Protein AF-A0A6P2SN73-F1 (afdb_monomer_lite)

Foldseek 3Di:
DALVVLLVVLLVQLLVDDLLNVQSLLLLCCLLVPPPRDGDCVSLVVDDPVSNVSSVVSNCNVVHPPRDNVSSVVSNVSSCVSVVPDD

Structure (mmCIF, N/CA/C/O backbone):
data_AF-A0A6P2SN73-F1
#
_entry.id   AF-A0A6P2SN73-F1
#
loop_
_atom_site.group_PDB
_atom_site.id
_atom_site.type_symbol
_atom_site.label_atom_id
_atom_site.label_alt_id
_atom_site.label_comp_id
_atom_site.label_asym_id
_atom_site.label_entity_id
_atom_site.label_seq_id
_atom_site.pdbx_PDB_ins_code
_atom_site.Cartn_x
_atom_site.Cartn_y
_atom_site.Cartn_z
_atom_site.occupancy
_atom_site.B_iso_or_equiv
_atom_site.auth_seq_id
_atom_site.auth_comp_id
_atom_site.auth_asym_id
_atom_site.auth_atom_id
_atom_site.pdbx_PDB_model_num
ATOM 1 N N . MET A 1 1 ? 7.332 4.365 12.806 1.00 74.44 1 MET A N 1
ATOM 2 C CA . ME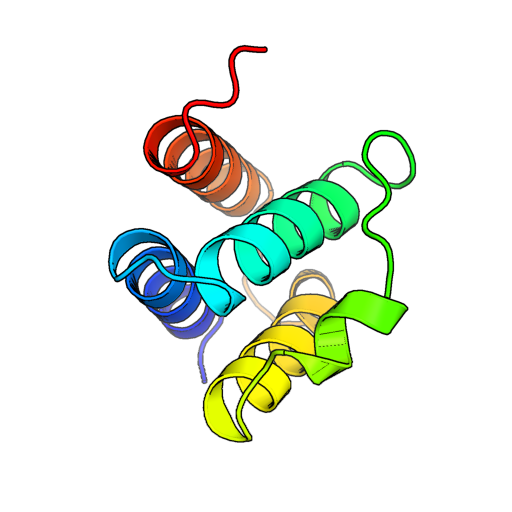T A 1 1 ? 6.735 5.157 11.719 1.00 74.44 1 MET A CA 1
ATOM 3 C C . MET A 1 1 ? 5.313 5.536 12.100 1.00 74.44 1 MET A C 1
ATOM 5 O O . MET A 1 1 ? 4.576 4.671 12.575 1.00 74.44 1 MET A O 1
ATOM 9 N N . GLN A 1 2 ? 4.945 6.808 11.966 1.00 89.00 2 GLN A N 1
ATOM 10 C CA . GLN A 1 2 ? 3.560 7.263 12.139 1.00 89.00 2 GLN A CA 1
ATOM 11 C C . GLN A 1 2 ? 2.665 6.705 11.019 1.00 89.00 2 GLN A C 1
ATOM 13 O O . GLN A 1 2 ? 3.159 6.247 9.991 1.00 89.00 2 GLN A O 1
ATOM 18 N N . THR A 1 3 ? 1.342 6.702 11.212 1.00 91.75 3 THR A N 1
ATOM 19 C CA . THR A 1 3 ? 0.393 6.182 10.204 1.00 91.75 3 THR A CA 1
ATOM 20 C C . THR A 1 3 ? 0.510 6.929 8.874 1.00 91.75 3 THR A C 1
ATOM 22 O O . THR A 1 3 ? 0.603 6.295 7.830 1.00 91.75 3 THR A O 1
ATOM 25 N N . THR A 1 4 ? 0.578 8.257 8.917 1.00 92.44 4 THR A N 1
ATOM 26 C CA . THR A 1 4 ? 0.705 9.124 7.736 1.00 92.44 4 THR A CA 1
ATOM 27 C C . THR A 1 4 ? 2.022 8.902 6.991 1.00 92.44 4 THR A C 1
ATOM 29 O O . THR A 1 4 ? 2.026 8.790 5.771 1.00 92.44 4 THR A O 1
ATOM 32 N N . GLU A 1 5 ? 3.135 8.774 7.722 1.00 94.19 5 GLU A N 1
ATOM 33 C CA . GLU A 1 5 ? 4.456 8.465 7.153 1.00 94.19 5 GLU A CA 1
ATOM 34 C C . GLU A 1 5 ? 4.443 7.122 6.414 1.00 94.19 5 GLU A C 1
ATOM 36 O O . GLU A 1 5 ? 4.899 7.042 5.282 1.00 94.19 5 GLU A O 1
ATOM 41 N N . LEU A 1 6 ? 3.845 6.087 7.015 1.00 95.50 6 LEU A N 1
ATOM 42 C CA . LEU A 1 6 ? 3.720 4.760 6.403 1.00 95.50 6 LEU A CA 1
ATOM 43 C C . LEU A 1 6 ? 2.918 4.801 5.099 1.00 95.50 6 LEU A C 1
ATOM 45 O O . LEU A 1 6 ? 3.285 4.150 4.123 1.00 95.50 6 LEU A O 1
ATOM 49 N N . LEU A 1 7 ? 1.814 5.547 5.086 1.00 96.56 7 LEU A N 1
ATOM 50 C CA . LEU A 1 7 ? 0.984 5.690 3.893 1.00 96.56 7 LEU A CA 1
ATOM 51 C C . LEU A 1 7 ? 1.706 6.469 2.792 1.00 96.56 7 LEU A C 1
ATOM 53 O O . LEU A 1 7 ? 1.595 6.092 1.628 1.00 96.56 7 LEU A O 1
ATOM 57 N N . GLN A 1 8 ? 2.477 7.497 3.151 1.00 97.06 8 GLN A N 1
ATOM 58 C CA . GLN A 1 8 ? 3.290 8.233 2.188 1.00 97.06 8 GLN A CA 1
ATOM 59 C C . GLN A 1 8 ? 4.410 7.359 1.613 1.00 97.06 8 GLN A C 1
ATOM 61 O O . GLN A 1 8 ? 4.531 7.276 0.397 1.00 97.06 8 GLN A O 1
ATOM 66 N N . GLU A 1 9 ? 5.157 6.629 2.450 1.00 97.12 9 GLU A N 1
ATOM 67 C CA . GLU A 1 9 ? 6.202 5.714 1.969 1.00 97.12 9 GLU A CA 1
ATOM 68 C C . GLU A 1 9 ? 5.640 4.634 1.033 1.00 97.12 9 GLU A C 1
ATOM 70 O O . GLU A 1 9 ? 6.294 4.239 0.069 1.00 97.12 9 GLU A O 1
ATOM 75 N N . LEU A 1 10 ? 4.413 4.168 1.285 1.00 97.44 10 LEU A N 1
ATOM 76 C CA . LEU A 1 10 ? 3.724 3.234 0.400 1.00 97.44 10 LEU A CA 1
ATOM 77 C C . LEU A 1 10 ? 3.397 3.857 -0.961 1.00 97.44 10 LEU A C 1
ATOM 79 O O . LEU A 1 10 ? 3.604 3.204 -1.982 1.00 97.44 10 LEU A O 1
ATOM 83 N N . ILE A 1 11 ? 2.896 5.094 -0.989 1.00 97.94 11 ILE A N 1
ATOM 84 C CA . ILE A 1 11 ? 2.630 5.811 -2.242 1.00 97.94 11 ILE A CA 1
ATOM 85 C C . ILE A 1 11 ? 3.930 5.994 -3.022 1.00 97.94 11 ILE A C 1
ATOM 87 O O . ILE A 1 11 ? 3.966 5.649 -4.200 1.00 97.94 11 ILE A O 1
ATOM 91 N N . ASP A 1 12 ? 4.990 6.455 -2.360 1.00 97.56 12 ASP A N 1
ATOM 92 C CA . ASP A 1 12 ? 6.292 6.697 -2.984 1.00 97.56 12 ASP A CA 1
ATOM 93 C C . ASP A 1 12 ? 6.873 5.399 -3.574 1.00 97.56 12 ASP A C 1
ATOM 95 O O . ASP A 1 12 ? 7.393 5.391 -4.690 1.00 97.56 12 ASP A O 1
ATOM 99 N N . ALA A 1 13 ? 6.735 4.272 -2.863 1.00 96.81 13 ALA A N 1
ATOM 100 C CA . ALA A 1 13 ? 7.166 2.961 -3.351 1.00 96.81 13 ALA A CA 1
ATOM 101 C C . ALA A 1 13 ? 6.368 2.495 -4.581 1.00 96.81 13 ALA A C 1
ATOM 103 O O . ALA A 1 13 ? 6.931 1.884 -5.488 1.00 96.81 13 ALA A O 1
ATOM 104 N N . VAL A 1 14 ? 5.064 2.787 -4.634 1.00 97.19 14 VAL A N 1
ATOM 105 C CA . VAL A 1 14 ? 4.223 2.479 -5.801 1.00 97.19 14 VAL A CA 1
ATOM 106 C C . VAL A 1 14 ? 4.548 3.410 -6.975 1.00 97.19 14 VAL A C 1
ATOM 108 O O . VAL A 1 14 ? 4.600 2.961 -8.118 1.00 97.19 14 VAL A O 1
ATOM 111 N N . GLU A 1 15 ? 4.798 4.692 -6.712 1.00 96.81 15 GLU A N 1
ATOM 112 C CA . GLU A 1 15 ? 5.156 5.689 -7.726 1.00 96.81 15 GLU A CA 1
ATOM 113 C C . GLU A 1 15 ? 6.531 5.419 -8.351 1.00 96.81 15 GLU A C 1
ATOM 115 O O . GLU A 1 15 ? 6.701 5.597 -9.558 1.00 96.81 15 GLU A O 1
ATOM 120 N N . ALA A 1 16 ? 7.491 4.917 -7.567 1.00 94.81 16 ALA A N 1
ATOM 121 C CA . ALA A 1 16 ? 8.810 4.515 -8.058 1.00 94.81 16 ALA A CA 1
ATOM 122 C C . ALA A 1 16 ? 8.753 3.388 -9.111 1.00 94.81 16 ALA A C 1
ATOM 124 O O . ALA A 1 16 ? 9.682 3.242 -9.910 1.00 94.81 16 ALA A O 1
ATOM 125 N N . GLY A 1 17 ? 7.662 2.616 -9.145 1.00 90.88 17 GLY A N 1
ATOM 126 C CA . GLY A 1 17 ? 7.432 1.562 -10.127 1.00 90.88 17 GLY A CA 1
ATOM 127 C C . GLY A 1 17 ? 8.245 0.282 -9.886 1.00 90.88 17 GLY A C 1
ATOM 128 O O . GLY A 1 17 ? 8.806 0.046 -8.817 1.00 90.88 17 GLY A O 1
ATOM 129 N N . GLY A 1 18 ? 8.280 -0.582 -10.903 1.00 89.19 18 GLY A N 1
ATOM 130 C CA . GLY A 1 18 ? 8.927 -1.898 -10.837 1.00 89.19 18 GLY A CA 1
ATOM 131 C C . GLY A 1 18 ? 8.076 -2.979 -10.160 1.00 89.19 18 GLY A C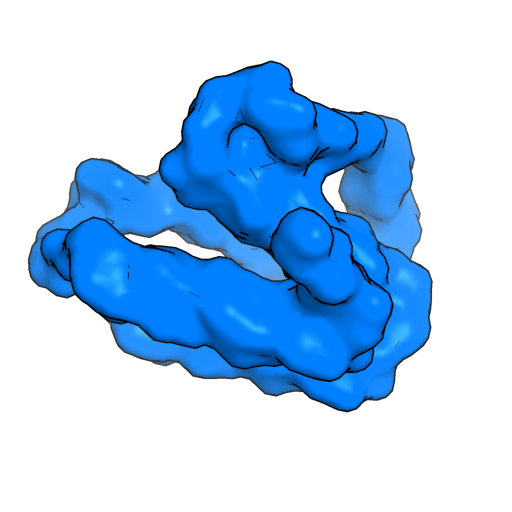 1
ATOM 13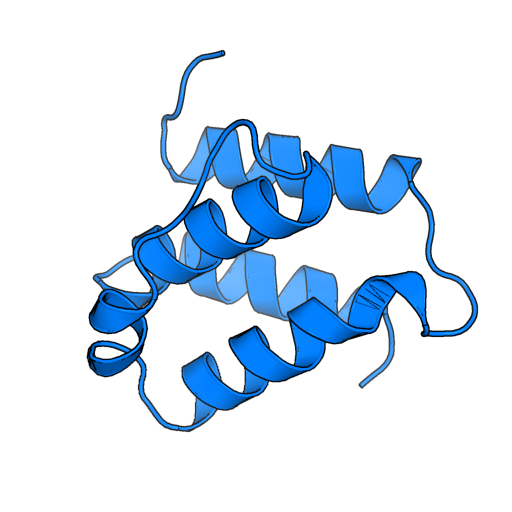2 O O . GLY A 1 18 ? 6.917 -2.761 -9.811 1.00 89.19 18 GLY A O 1
ATOM 133 N N . ASP A 1 19 ? 8.661 -4.164 -9.975 1.00 86.19 19 ASP A N 1
ATOM 134 C CA . ASP A 1 19 ? 7.930 -5.353 -9.508 1.00 86.19 19 ASP A CA 1
ATOM 135 C C . ASP A 1 19 ? 7.340 -5.186 -8.098 1.00 86.19 19 ASP A C 1
ATOM 137 O O . ASP A 1 19 ? 6.249 -5.685 -7.805 1.00 86.19 19 ASP A O 1
ATOM 141 N N . ALA A 1 20 ? 8.035 -4.452 -7.223 1.00 92.25 20 ALA A N 1
ATOM 142 C CA . ALA A 1 20 ? 7.568 -4.174 -5.868 1.00 92.25 20 ALA A CA 1
ATOM 143 C C . ALA A 1 20 ? 6.339 -3.250 -5.851 1.00 92.25 20 ALA A C 1
ATOM 145 O O . ALA A 1 20 ? 5.447 -3.448 -5.025 1.00 92.25 20 ALA A O 1
ATOM 146 N N . ALA A 1 21 ? 6.258 -2.282 -6.772 1.00 94.75 21 ALA A N 1
ATOM 147 C CA . ALA A 1 21 ? 5.162 -1.316 -6.835 1.00 94.75 21 ALA A CA 1
ATOM 148 C C . ALA A 1 21 ? 3.812 -1.996 -7.084 1.00 94.75 21 ALA A C 1
ATOM 150 O O . ALA A 1 21 ? 2.841 -1.732 -6.370 1.00 94.75 21 ALA A O 1
ATOM 151 N N . THR A 1 22 ? 3.759 -2.913 -8.055 1.00 93.88 22 THR A N 1
ATOM 152 C CA . THR A 1 22 ? 2.540 -3.671 -8.358 1.00 93.88 22 THR A CA 1
ATOM 153 C C . THR A 1 22 ? 2.091 -4.478 -7.145 1.00 93.88 22 THR A C 1
ATOM 155 O O . THR A 1 22 ? 0.946 -4.339 -6.713 1.00 93.88 22 THR A O 1
ATOM 158 N N . PHE A 1 23 ? 2.999 -5.247 -6.530 1.00 95.50 23 PHE A N 1
ATOM 159 C CA . PHE A 1 23 ? 2.655 -6.057 -5.361 1.00 95.50 23 PHE A CA 1
ATOM 160 C C . PHE A 1 23 ? 2.168 -5.203 -4.185 1.00 95.50 23 PHE A C 1
ATOM 162 O O . PHE A 1 23 ? 1.134 -5.506 -3.595 1.00 95.50 23 PHE A O 1
ATOM 169 N N . LEU A 1 24 ? 2.891 -4.136 -3.829 1.00 97.06 24 LEU A N 1
ATOM 170 C CA . LEU A 1 24 ? 2.545 -3.286 -2.687 1.00 97.06 24 LEU A CA 1
ATOM 171 C C . LEU A 1 24 ? 1.195 -2.591 -2.880 1.00 97.06 24 LEU A C 1
ATOM 173 O O . LEU A 1 24 ? 0.391 -2.544 -1.944 1.00 97.06 24 LEU A O 1
ATOM 177 N N . GLY A 1 25 ? 0.921 -2.100 -4.090 1.00 95.94 25 GLY A N 1
ATOM 178 C CA . GLY A 1 25 ? -0.350 -1.461 -4.398 1.00 95.94 25 GLY A CA 1
ATOM 179 C C . GLY A 1 25 ? -1.528 -2.438 -4.363 1.00 95.94 25 GLY A C 1
ATOM 180 O O . GLY A 1 25 ? -2.545 -2.162 -3.722 1.00 95.94 25 GLY A O 1
ATOM 181 N N . GLU A 1 26 ? -1.385 -3.618 -4.968 1.00 94.25 26 GLU A N 1
ATOM 182 C CA . GLU A 1 26 ? -2.405 -4.672 -4.908 1.00 94.25 26 GLU A CA 1
ATOM 183 C C . GLU A 1 26 ? -2.620 -5.184 -3.479 1.00 94.25 26 GLU A C 1
ATOM 185 O O . GLU A 1 26 ? -3.760 -5.357 -3.038 1.00 94.25 26 GLU A O 1
ATOM 190 N N . ALA A 1 27 ? -1.539 -5.368 -2.719 1.00 95.75 27 ALA A N 1
ATOM 191 C CA . ALA A 1 27 ? -1.592 -5.778 -1.324 1.00 95.75 27 ALA A CA 1
ATOM 192 C C . ALA A 1 27 ? -2.330 -4.753 -0.456 1.00 95.75 27 ALA A C 1
ATOM 194 O O . ALA A 1 27 ? -3.157 -5.145 0.372 1.00 95.75 27 ALA A O 1
ATOM 195 N N . PHE A 1 28 ? -2.101 -3.455 -0.671 1.00 96.81 28 PHE A N 1
ATOM 196 C CA . PHE A 1 28 ? -2.834 -2.406 0.032 1.00 96.81 28 PHE A CA 1
ATOM 197 C C . PHE A 1 28 ? -4.328 -2.432 -0.289 1.00 96.81 28 PHE A C 1
ATOM 199 O O . PHE A 1 28 ? -5.158 -2.402 0.622 1.00 96.81 28 PHE A O 1
ATOM 206 N N . ILE A 1 29 ? -4.691 -2.540 -1.570 1.00 95.12 29 ILE A N 1
ATOM 207 C CA . ILE A 1 29 ? -6.096 -2.616 -1.994 1.00 95.12 29 ILE A CA 1
ATOM 208 C C . ILE A 1 29 ? -6.766 -3.866 -1.396 1.00 95.12 29 ILE A C 1
ATOM 210 O O . ILE A 1 29 ? -7.889 -3.777 -0.887 1.00 95.12 29 ILE A O 1
ATOM 214 N N . SER A 1 30 ? -6.075 -5.011 -1.412 1.00 94.69 30 SER A N 1
ATOM 215 C CA . SER A 1 30 ? -6.504 -6.269 -0.785 1.00 94.69 30 SER A CA 1
ATOM 216 C C . SER A 1 30 ? -6.794 -6.091 0.704 1.00 94.69 30 SER A C 1
ATOM 218 O O . SER A 1 30 ? -7.881 -6.439 1.182 1.00 94.69 30 SER A O 1
ATOM 220 N N . PHE A 1 31 ? -5.833 -5.507 1.425 1.00 95.38 31 PHE A N 1
ATOM 221 C CA . PHE A 1 31 ? -5.926 -5.207 2.848 1.00 95.38 31 PHE A CA 1
ATOM 222 C C . PHE A 1 31 ? -7.111 -4.282 3.151 1.00 95.38 31 PHE A C 1
ATOM 224 O O . PHE A 1 31 ? -7.919 -4.585 4.029 1.00 95.38 31 PHE A O 1
ATOM 231 N N . TYR A 1 32 ? -7.248 -3.182 2.407 1.00 94.88 32 TYR A N 1
ATOM 232 C CA . TYR A 1 32 ? -8.263 -2.167 2.672 1.00 94.88 32 TYR A CA 1
ATOM 233 C C . TYR A 1 32 ? -9.685 -2.659 2.372 1.00 94.88 32 TYR A C 1
ATOM 235 O O . TYR A 1 32 ? -10.592 -2.471 3.188 1.00 94.88 32 TYR A O 1
ATOM 243 N N . ARG A 1 33 ? -9.900 -3.304 1.216 1.00 91.69 33 ARG A N 1
ATOM 244 C CA . ARG A 1 33 ? -11.242 -3.705 0.756 1.00 91.69 33 ARG A CA 1
ATOM 245 C C . ARG A 1 33 ? -11.724 -5.041 1.306 1.00 91.69 33 ARG A C 1
ATOM 247 O O . ARG A 1 33 ? -12.914 -5.321 1.188 1.00 91.69 33 ARG A O 1
ATOM 254 N N . GLY A 1 34 ? -10.837 -5.841 1.896 1.00 80.06 34 GLY A N 1
ATOM 255 C CA . GLY A 1 34 ? -11.189 -7.085 2.574 1.00 80.06 34 GLY A CA 1
ATOM 256 C C . GLY A 1 34 ? -11.744 -8.153 1.628 1.00 80.06 34 GLY A C 1
ATOM 257 O O . GLY A 1 34 ? -12.946 -8.257 1.404 1.00 80.06 34 GLY A O 1
ATOM 258 N N . GLY A 1 35 ? -10.864 -8.995 1.084 1.00 70.50 35 GLY A N 1
ATOM 259 C CA . GLY A 1 35 ? -11.240 -10.251 0.421 1.00 70.50 35 GLY A CA 1
ATOM 260 C C . GLY A 1 35 ? -11.813 -10.146 -0.998 1.00 70.50 35 GLY A C 1
ATOM 261 O O . GLY A 1 35 ? -11.892 -11.179 -1.661 1.00 70.50 35 GLY A O 1
ATOM 262 N N . LYS A 1 36 ? -12.159 -8.944 -1.483 1.00 76.56 36 LYS A N 1
ATOM 263 C CA . LYS A 1 36 ? -12.601 -8.715 -2.875 1.00 76.56 36 LYS A CA 1
ATOM 264 C C . LYS A 1 36 ? -11.451 -8.730 -3.886 1.00 76.56 36 LYS A C 1
ATOM 266 O O . LYS A 1 36 ? -11.615 -9.266 -4.971 1.00 76.56 36 LYS A O 1
ATOM 271 N N . ASN A 1 37 ? -10.292 -8.199 -3.500 1.00 79.19 37 ASN A N 1
ATOM 272 C CA . ASN A 1 37 ? -9.136 -8.012 -4.380 1.00 79.19 37 ASN A CA 1
ATOM 273 C C . ASN A 1 37 ? -7.918 -8.704 -3.770 1.00 79.19 37 ASN A C 1
ATOM 275 O O . ASN A 1 37 ? -7.036 -8.036 -3.254 1.00 79.19 37 ASN A O 1
ATOM 279 N N . LYS A 1 38 ? -7.918 -10.038 -3.710 1.00 87.94 38 LYS A N 1
ATOM 280 C CA . LYS A 1 38 ? -6.845 -10.781 -3.034 1.00 87.94 38 LYS A CA 1
ATOM 281 C C . LYS A 1 38 ? -5.552 -10.713 -3.846 1.00 87.94 38 LYS A C 1
ATOM 283 O O . LYS A 1 38 ? -5.559 -11.067 -5.018 1.00 87.94 38 LYS A O 1
ATOM 288 N N . VAL A 1 39 ? -4.460 -10.337 -3.188 1.00 91.31 39 VAL A N 1
ATOM 289 C CA . VAL A 1 39 ? -3.099 -10.438 -3.734 1.00 91.31 39 VAL A CA 1
ATOM 290 C C . VAL A 1 39 ? -2.538 -11.849 -3.514 1.00 91.31 39 VAL A C 1
ATOM 292 O O . VAL A 1 39 ? -2.834 -12.486 -2.496 1.00 91.31 39 VAL A O 1
ATOM 295 N N . ASP A 1 40 ? -1.720 -12.346 -4.442 1.00 92.12 40 ASP A N 1
ATOM 296 C CA . ASP A 1 40 ? -0.959 -13.582 -4.241 1.00 92.12 40 ASP A CA 1
ATOM 297 C C . ASP A 1 40 ? 0.260 -13.311 -3.351 1.00 92.12 40 ASP A C 1
ATOM 299 O O . ASP A 1 40 ? 1.220 -12.669 -3.763 1.00 92.12 40 ASP A O 1
ATOM 303 N N . LEU A 1 41 ? 0.254 -13.830 -2.121 1.00 93.38 41 LEU A N 1
ATOM 304 C CA . LEU A 1 41 ? 1.352 -13.614 -1.176 1.00 93.38 41 LEU A CA 1
ATOM 305 C C . LEU A 1 41 ? 2.686 -14.224 -1.625 1.00 93.38 41 LEU A C 1
ATOM 307 O O . LEU A 1 41 ? 3.722 -13.824 -1.095 1.00 93.38 41 LEU A O 1
ATOM 311 N N . ARG A 1 42 ? 2.708 -15.156 -2.588 1.00 93.94 42 ARG A N 1
ATOM 312 C CA . ARG A 1 42 ? 3.970 -15.680 -3.141 1.00 93.94 42 ARG A CA 1
ATOM 313 C C . ARG A 1 42 ? 4.791 -14.584 -3.810 1.00 93.94 42 ARG A C 1
ATOM 315 O O . ARG A 1 42 ? 6.012 -14.633 -3.729 1.00 93.94 42 ARG A O 1
ATOM 322 N N . ASP A 1 43 ? 4.133 -13.572 -4.370 1.00 93.19 43 ASP A N 1
ATOM 323 C CA . ASP A 1 43 ? 4.795 -12.435 -5.009 1.00 93.19 43 ASP 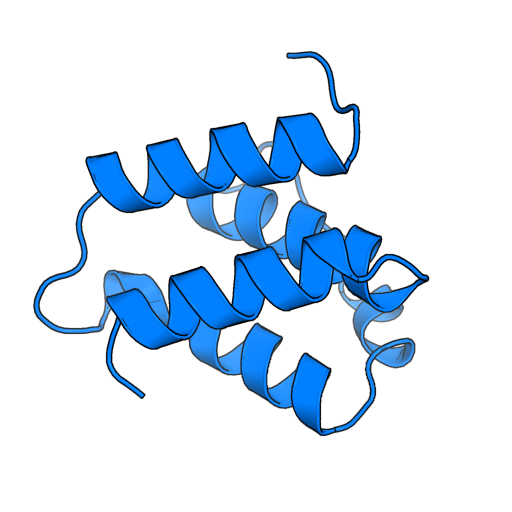A CA 1
ATOM 324 C C . ASP A 1 43 ? 5.528 -11.523 -4.019 1.00 93.19 43 ASP A C 1
ATOM 326 O O . ASP A 1 43 ? 6.368 -10.727 -4.434 1.00 93.19 43 ASP A O 1
ATOM 330 N N . SER A 1 44 ? 5.325 -11.702 -2.707 1.00 94.56 44 SER A N 1
ATOM 331 C CA . SER A 1 44 ? 6.149 -11.036 -1.690 1.00 94.56 44 SER A CA 1
ATOM 332 C C . SER A 1 44 ? 7.636 -11.404 -1.785 1.00 94.56 44 SER A C 1
ATOM 334 O O . SER A 1 44 ? 8.474 -10.656 -1.288 1.00 94.56 44 SER A O 1
ATOM 336 N N . CYS A 1 45 ? 7.992 -12.503 -2.467 1.00 92.62 45 CYS A N 1
ATOM 337 C CA . CYS A 1 45 ? 9.385 -12.862 -2.743 1.00 92.62 45 CYS A CA 1
ATOM 338 C C . CYS A 1 45 ? 10.110 -11.857 -3.655 1.00 92.62 45 CYS A C 1
ATOM 340 O O . CYS A 1 45 ? 11.338 -11.856 -3.693 1.00 92.62 45 CYS A O 1
ATOM 342 N N . LYS A 1 46 ? 9.362 -11.008 -4.376 1.00 88.25 46 LYS A N 1
ATOM 343 C CA . LYS A 1 46 ? 9.893 -9.949 -5.247 1.00 88.25 46 LYS A CA 1
ATOM 344 C C . LYS A 1 46 ? 10.309 -8.700 -4.463 1.00 88.25 46 LYS A C 1
ATOM 346 O O . LYS A 1 46 ? 10.894 -7.788 -5.038 1.00 88.25 46 LYS A O 1
ATOM 351 N N . LEU A 1 47 ? 9.988 -8.632 -3.169 1.00 95.38 47 LEU A N 1
ATOM 352 C CA . LEU A 1 47 ? 10.307 -7.484 -2.330 1.00 95.38 47 LEU A CA 1
ATOM 353 C C . LEU A 1 47 ? 11.731 -7.589 -1.785 1.00 95.38 47 LEU A C 1
ATOM 355 O O . LEU A 1 47 ? 12.132 -8.617 -1.240 1.00 95.38 47 LEU A O 1
ATOM 359 N N . ASP A 1 48 ? 12.470 -6.485 -1.859 1.00 95.31 48 ASP A N 1
ATOM 360 C CA . ASP A 1 48 ? 13.660 -6.313 -1.032 1.00 95.31 48 ASP A CA 1
ATOM 361 C C . ASP A 1 48 ? 13.286 -6.173 0.458 1.00 95.31 48 ASP A C 1
ATOM 363 O O . ASP A 1 48 ? 12.116 -6.088 0.843 1.00 95.31 48 ASP A O 1
ATOM 367 N N . GLN A 1 49 ? 14.302 -6.122 1.321 1.00 96.50 49 GLN A N 1
ATOM 368 C CA . GLN A 1 49 ? 14.108 -6.017 2.766 1.00 96.50 49 GLN A CA 1
ATOM 369 C C . GLN A 1 49 ? 13.285 -4.786 3.181 1.00 96.50 49 GLN A C 1
ATOM 371 O O . GLN A 1 49 ? 12.465 -4.886 4.097 1.00 96.50 49 GLN A O 1
ATOM 376 N N . ARG A 1 50 ? 13.482 -3.636 2.525 1.00 95.12 50 ARG A N 1
ATOM 377 C CA . ARG A 1 50 ? 12.774 -2.393 2.858 1.00 95.12 50 ARG A CA 1
ATOM 378 C C . ARG A 1 50 ? 11.301 -2.505 2.477 1.00 95.12 50 ARG A C 1
ATOM 380 O O . ARG A 1 50 ? 10.431 -2.228 3.299 1.00 95.12 50 ARG A O 1
ATOM 387 N N . ASN A 1 51 ? 11.022 -2.949 1.260 1.00 96.81 51 ASN A N 1
ATOM 388 C CA . ASN A 1 51 ? 9.668 -3.110 0.749 1.00 96.81 51 ASN A CA 1
ATOM 389 C C . ASN A 1 51 ? 8.905 -4.214 1.493 1.00 96.81 51 ASN A C 1
ATOM 391 O O . ASN A 1 51 ? 7.709 -4.076 1.752 1.00 96.81 51 ASN A O 1
ATOM 395 N N . PHE A 1 52 ? 9.590 -5.276 1.924 1.00 97.19 52 PHE A N 1
ATOM 396 C CA . PHE A 1 52 ? 8.994 -6.300 2.778 1.00 97.19 52 PHE A CA 1
ATOM 397 C C . PHE A 1 52 ? 8.618 -5.743 4.158 1.00 97.19 52 PHE A C 1
ATOM 399 O O . PHE A 1 52 ? 7.520 -6.006 4.656 1.00 97.19 52 PHE A O 1
ATOM 406 N N . GLN A 1 53 ? 9.482 -4.923 4.765 1.00 96.56 53 GLN A N 1
ATOM 407 C CA . GLN A 1 53 ? 9.149 -4.237 6.013 1.00 96.56 53 GLN A CA 1
ATOM 408 C C . GLN A 1 53 ? 7.919 -3.338 5.829 1.00 96.56 53 GLN A C 1
ATOM 410 O O . GLN A 1 53 ? 6.973 -3.440 6.610 1.00 96.56 53 GLN A O 1
ATOM 415 N N . LEU A 1 54 ? 7.882 -2.544 4.757 1.00 97.25 54 LEU A N 1
ATOM 416 C CA . LEU A 1 54 ? 6.757 -1.668 4.431 1.00 97.25 54 LEU A CA 1
ATOM 417 C C . LEU A 1 54 ? 5.439 -2.447 4.286 1.00 97.25 54 LEU A C 1
ATOM 419 O O . LEU A 1 54 ? 4.428 -2.080 4.890 1.00 97.25 54 LEU A O 1
ATOM 423 N N . PHE A 1 55 ? 5.468 -3.572 3.565 1.00 97.31 55 PHE A N 1
ATOM 424 C CA . PHE A 1 55 ? 4.336 -4.489 3.442 1.00 97.31 55 PHE A CA 1
ATOM 425 C C . PHE A 1 55 ? 3.844 -4.977 4.811 1.00 97.31 55 PHE A C 1
ATOM 427 O O . PHE A 1 55 ? 2.657 -4.870 5.119 1.00 97.31 55 PHE A O 1
ATOM 434 N N . THR A 1 56 ? 4.739 -5.480 5.664 1.00 96.25 56 THR A N 1
ATOM 435 C CA . THR A 1 56 ? 4.339 -6.010 6.980 1.00 96.25 56 THR A CA 1
ATOM 436 C C . THR A 1 56 ? 3.803 -4.929 7.920 1.00 96.25 56 THR A C 1
ATOM 438 O O . THR A 1 56 ? 2.835 -5.169 8.646 1.00 96.25 56 THR A O 1
ATOM 441 N N . GLU A 1 57 ? 4.367 -3.720 7.882 1.00 96.12 57 GLU A N 1
ATOM 442 C CA . GLU A 1 57 ? 3.884 -2.585 8.663 1.00 96.12 57 GLU A CA 1
ATOM 443 C C . GLU A 1 57 ? 2.483 -2.144 8.226 1.00 96.12 57 GLU A C 1
ATOM 445 O O . GLU A 1 57 ? 1.621 -1.908 9.082 1.00 96.12 57 GLU A O 1
ATOM 450 N N . MET A 1 58 ? 2.227 -2.109 6.917 1.00 95.88 58 MET A N 1
ATOM 451 C CA . MET A 1 58 ? 0.927 -1.781 6.326 1.00 95.88 58 MET A CA 1
ATOM 452 C C . MET A 1 58 ? -0.198 -2.702 6.828 1.00 95.88 58 MET A C 1
ATOM 454 O O . MET A 1 58 ? -1.274 -2.217 7.182 1.00 95.88 58 MET A O 1
ATOM 458 N N . LEU A 1 59 ? 0.064 -4.002 7.011 1.00 95.31 59 LEU A N 1
ATOM 459 C CA . LEU A 1 59 ? -0.925 -4.953 7.551 1.00 95.31 59 LEU A CA 1
ATOM 460 C C . LEU A 1 59 ? -1.410 -4.610 8.973 1.00 95.31 59 LEU A C 1
ATOM 462 O O . LEU A 1 59 ? -2.435 -5.125 9.429 1.00 95.31 59 LEU A O 1
ATOM 466 N N . THR A 1 60 ? -0.696 -3.739 9.692 1.00 94.31 60 THR A N 1
ATOM 467 C CA . THR A 1 60 ? -1.036 -3.323 11.061 1.00 94.31 60 THR A CA 1
ATOM 468 C C . THR A 1 60 ? -1.819 -2.012 11.138 1.00 94.31 60 THR A C 1
ATOM 470 O O . THR A 1 60 ? -2.226 -1.637 12.237 1.00 94.31 60 THR A O 1
ATOM 473 N N . LEU A 1 61 ? -2.073 -1.325 10.015 1.00 94.56 61 LEU A N 1
ATOM 474 C CA . LEU A 1 61 ? -2.614 0.046 9.978 1.00 94.56 61 LEU A CA 1
ATOM 475 C C . LEU A 1 61 ? -3.855 0.258 10.860 1.00 94.56 61 LEU A C 1
ATOM 477 O O . LEU A 1 61 ? -3.884 1.190 11.656 1.00 94.56 61 LEU A O 1
ATOM 481 N N . ARG A 1 62 ? -4.848 -0.640 10.809 1.00 93.88 62 ARG A N 1
ATOM 482 C CA . ARG A 1 62 ? -6.091 -0.521 11.608 1.00 93.88 62 ARG A CA 1
ATOM 483 C C . ARG A 1 62 ? -5.903 -0.721 13.118 1.00 93.88 62 ARG A C 1
ATOM 485 O O . ARG A 1 62 ? -6.835 -0.500 13.884 1.00 93.88 62 ARG A O 1
ATOM 492 N N . ARG A 1 63 ? -4.726 -1.175 13.556 1.00 93.31 63 ARG A N 1
ATOM 493 C CA . ARG A 1 63 ? -4.360 -1.286 14.978 1.00 93.31 63 ARG A CA 1
ATOM 494 C C . ARG A 1 63 ? -3.615 -0.050 15.481 1.00 93.31 63 ARG A C 1
ATOM 496 O O . ARG A 1 63 ? -3.416 0.074 16.686 1.00 93.31 63 ARG A O 1
ATOM 503 N N . ARG A 1 64 ? -3.167 0.837 14.585 1.00 92.56 64 ARG A N 1
ATOM 504 C CA . ARG A 1 64 ? -2.388 2.023 14.950 1.00 92.56 64 ARG A CA 1
ATOM 505 C C . ARG A 1 64 ? -3.312 3.146 15.432 1.00 92.56 64 ARG A C 1
ATOM 507 O O . ARG A 1 64 ? -4.387 3.324 14.865 1.00 92.56 64 ARG A O 1
ATOM 514 N N . PRO A 1 65 ? -2.921 3.930 16.448 1.00 90.44 65 PRO A N 1
ATOM 515 C CA . PRO A 1 65 ? -3.655 5.136 16.820 1.00 90.44 65 PRO A CA 1
ATOM 516 C C . PRO A 1 65 ? -3.769 6.115 15.642 1.00 90.44 65 PRO A C 1
ATOM 518 O O . PRO A 1 65 ? -2.824 6.273 14.870 1.00 90.44 65 PRO A O 1
ATOM 521 N N . GLY A 1 66 ? -4.920 6.779 15.516 1.00 87.38 66 GLY A N 1
ATOM 522 C CA . GLY A 1 66 ? -5.130 7.827 14.511 1.00 87.38 66 GLY A CA 1
ATOM 523 C C . GLY A 1 66 ? -5.344 7.337 13.076 1.00 87.38 66 GLY A C 1
ATOM 524 O O . GLY A 1 66 ? -5.269 8.148 12.162 1.00 87.38 66 GLY A O 1
ATOM 525 N N . TRP A 1 67 ? -5.607 6.043 12.856 1.00 93.75 67 TRP A N 1
ATOM 526 C CA . TRP A 1 67 ? -6.017 5.561 11.534 1.00 93.75 67 TRP A CA 1
ATOM 527 C C . TRP A 1 67 ? -7.357 6.185 11.104 1.00 93.75 67 TRP A C 1
ATOM 529 O O . TRP A 1 67 ? -8.232 6.433 11.934 1.00 93.75 67 TRP A O 1
ATOM 539 N N . SER A 1 68 ? -7.520 6.409 9.799 1.00 95.00 68 SER A N 1
ATOM 540 C CA . SER A 1 68 ? -8.706 7.036 9.207 1.00 95.00 68 SER A CA 1
ATOM 541 C C . SER A 1 68 ? -9.149 6.282 7.955 1.00 95.00 68 SER A C 1
ATOM 543 O O . SER A 1 68 ? -8.343 6.069 7.051 1.00 95.00 68 SER A O 1
ATOM 545 N N . ASP A 1 69 ? -10.423 5.880 7.878 1.00 95.94 69 ASP A N 1
ATOM 546 C CA . ASP A 1 69 ? -10.951 5.205 6.680 1.00 95.94 69 ASP A CA 1
ATOM 547 C C . ASP A 1 69 ? -10.900 6.116 5.447 1.00 95.94 69 ASP A C 1
ATOM 549 O O . ASP A 1 69 ? -10.508 5.664 4.374 1.00 95.94 69 ASP A O 1
ATOM 553 N N . ASP A 1 70 ? -11.185 7.411 5.621 1.00 96.75 70 ASP A N 1
ATOM 554 C CA . ASP A 1 70 ? -11.099 8.409 4.550 1.00 96.75 70 ASP A CA 1
ATOM 555 C C . ASP A 1 70 ? -9.677 8.518 3.993 1.00 96.75 70 ASP A C 1
ATOM 557 O O . ASP A 1 70 ? -9.479 8.674 2.787 1.00 96.75 70 ASP A O 1
ATOM 561 N N . GLU A 1 71 ? -8.670 8.431 4.863 1.00 95.88 71 GLU A N 1
ATOM 562 C CA . GLU A 1 71 ? -7.269 8.463 4.450 1.00 95.88 71 GLU A CA 1
ATOM 563 C C . GLU A 1 71 ? -6.890 7.185 3.697 1.00 95.88 71 GLU A C 1
ATOM 565 O O . GLU A 1 71 ? -6.339 7.263 2.600 1.00 95.88 71 GLU A O 1
ATOM 570 N N . LEU A 1 72 ? -7.273 6.013 4.215 1.00 96.50 72 LEU A N 1
ATOM 571 C CA . LEU A 1 72 ? -7.054 4.740 3.524 1.00 96.50 72 LEU A CA 1
ATOM 572 C C . LEU A 1 72 ? -7.749 4.706 2.156 1.00 96.50 72 LEU A C 1
ATOM 574 O O . LEU A 1 72 ? -7.180 4.209 1.184 1.00 96.50 72 LEU A O 1
ATOM 578 N N . HIS A 1 73 ? -8.950 5.277 2.057 1.00 96.75 73 HIS A N 1
ATOM 579 C CA . HIS A 1 73 ? -9.659 5.403 0.794 1.00 96.75 73 HIS A CA 1
ATOM 580 C C . HIS A 1 73 ? -8.933 6.334 -0.184 1.00 96.75 73 HIS A C 1
ATOM 582 O O . HIS A 1 73 ? -8.793 5.990 -1.357 1.00 96.75 73 HIS A O 1
ATOM 588 N N . ARG A 1 74 ? -8.432 7.491 0.271 1.00 97.44 74 ARG A N 1
ATOM 589 C CA . ARG A 1 74 ? -7.644 8.409 -0.574 1.00 97.44 74 ARG A CA 1
ATOM 590 C C . ARG A 1 74 ? -6.393 7.731 -1.130 1.00 97.44 74 ARG A C 1
ATOM 592 O O . ARG A 1 74 ? -6.149 7.821 -2.332 1.00 97.44 74 ARG A O 1
ATOM 599 N N . VAL A 1 75 ? -5.663 7.007 -0.282 1.00 97.31 75 VAL A N 1
ATOM 600 C CA . VAL A 1 75 ? -4.472 6.241 -0.679 1.00 97.31 75 VAL A CA 1
ATOM 601 C C . VAL A 1 75 ? -4.840 5.160 -1.699 1.00 97.31 75 VAL A C 1
ATOM 603 O O . VAL A 1 75 ? -4.167 5.023 -2.716 1.00 97.31 75 VAL A O 1
ATOM 606 N N . GLU A 1 76 ? -5.956 4.446 -1.504 1.00 96.56 76 GLU A N 1
ATOM 607 C CA . GLU A 1 76 ? -6.456 3.465 -2.479 1.00 96.56 76 GLU A CA 1
ATOM 608 C C . GLU A 1 76 ? -6.678 4.106 -3.859 1.00 96.56 76 GLU A C 1
ATOM 610 O O . GLU A 1 76 ? -6.273 3.537 -4.872 1.00 96.56 76 GLU A O 1
ATOM 615 N N . GLN A 1 77 ? -7.309 5.285 -3.918 1.00 97.19 77 GLN A N 1
ATOM 616 C CA . GLN A 1 77 ? -7.553 5.978 -5.188 1.00 97.19 77 GLN A CA 1
ATOM 617 C C . GLN A 1 77 ? -6.250 6.423 -5.865 1.00 97.19 77 GLN A C 1
ATOM 619 O O . GLN A 1 77 ? -6.123 6.309 -7.085 1.00 97.19 77 GLN A O 1
ATOM 624 N N . GLN A 1 78 ? -5.269 6.896 -5.092 1.00 97.56 78 GLN A N 1
ATOM 625 C CA . GLN A 1 78 ? -3.952 7.265 -5.619 1.00 97.56 78 GLN A CA 1
ATOM 626 C C . GLN A 1 78 ? -3.211 6.049 -6.182 1.00 97.56 78 GLN A C 1
ATOM 628 O O . GLN A 1 78 ? -2.761 6.093 -7.325 1.00 97.56 78 GLN A O 1
ATOM 633 N N . ILE A 1 79 ? -3.162 4.944 -5.436 1.00 96.50 79 ILE A N 1
ATOM 634 C CA . ILE A 1 79 ? -2.534 3.693 -5.881 1.00 96.50 79 ILE A CA 1
ATOM 635 C C . ILE A 1 79 ? -3.205 3.165 -7.150 1.00 96.50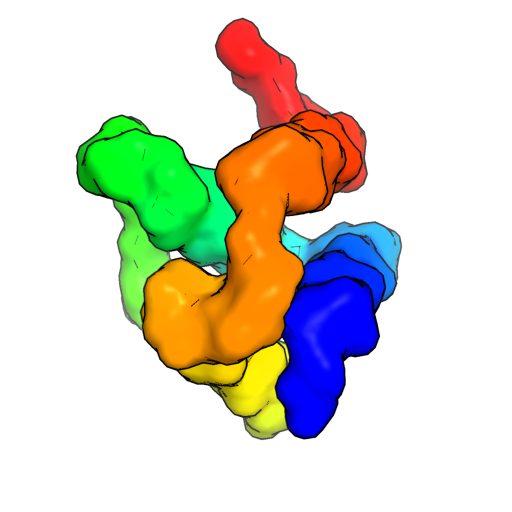 79 ILE A C 1
ATOM 637 O O . ILE A 1 79 ? -2.516 2.821 -8.107 1.00 96.50 79 ILE A O 1
ATOM 641 N N . LYS A 1 80 ? -4.543 3.152 -7.211 1.00 95.25 80 LYS A N 1
ATOM 642 C CA . LYS A 1 80 ? -5.269 2.747 -8.426 1.00 95.25 80 LYS A CA 1
ATOM 643 C C . LYS A 1 80 ? -4.889 3.599 -9.631 1.00 95.25 80 LYS A C 1
ATOM 645 O O . LYS A 1 80 ? -4.691 3.058 -10.713 1.00 95.25 80 LYS A O 1
ATOM 650 N N . LYS A 1 81 ? -4.748 4.914 -9.444 1.00 96.25 81 LYS A N 1
ATOM 651 C CA . LYS A 1 81 ? -4.318 5.829 -10.506 1.00 96.25 81 LYS A CA 1
ATOM 652 C C . LYS A 1 81 ? -2.890 5.530 -10.973 1.00 96.25 81 LYS A C 1
ATOM 654 O O . LYS A 1 81 ? -2.666 5.487 -12.178 1.00 96.25 81 LYS A O 1
ATOM 659 N N . LEU A 1 82 ? -1.955 5.307 -10.047 1.00 95.94 82 LEU A N 1
ATOM 660 C CA . LEU A 1 82 ? -0.558 4.976 -10.361 1.00 95.94 82 LEU A CA 1
ATOM 661 C C . LEU A 1 82 ? -0.441 3.643 -11.112 1.00 95.94 82 LEU A C 1
ATOM 663 O O . LEU A 1 82 ? 0.270 3.553 -12.109 1.00 95.94 82 LEU A O 1
ATOM 667 N N . LEU A 1 83 ? -1.204 2.635 -10.685 1.00 92.25 83 LEU A N 1
ATOM 668 C CA . LEU A 1 83 ? -1.235 1.311 -11.311 1.00 92.25 83 LEU A CA 1
ATOM 669 C C . LEU A 1 83 ? -2.155 1.222 -12.538 1.00 92.25 83 LEU A C 1
ATOM 671 O O . LEU A 1 83 ? -2.283 0.152 -13.125 1.00 92.25 83 LEU A O 1
ATOM 675 N N . GLN A 1 84 ? -2.809 2.322 -12.925 1.00 90.31 84 GLN A N 1
ATOM 676 C CA . GLN A 1 84 ? -3.766 2.373 -14.039 1.00 90.31 84 GLN A CA 1
ATOM 677 C C . GLN A 1 84 ? -4.925 1.364 -13.895 1.00 90.31 84 GLN A C 1
ATOM 679 O O . GLN A 1 84 ? -5.523 0.920 -14.876 1.00 90.31 84 GLN A O 1
ATOM 684 N N . ILE A 1 85 ? -5.281 1.019 -12.656 1.00 79.50 85 ILE A N 1
ATOM 685 C CA . ILE A 1 85 ? -6.398 0.130 -12.337 1.00 79.50 85 ILE A CA 1
ATOM 686 C C . ILE A 1 85 ? -7.679 0.960 -12.416 1.00 79.50 85 ILE A C 1
ATOM 688 O O . ILE A 1 85 ? -7.941 1.811 -11.563 1.00 79.50 85 ILE A O 1
ATOM 692 N N . THR A 1 86 ? -8.482 0.721 -13.451 1.00 58.75 86 THR A N 1
ATOM 693 C CA . THR A 1 86 ? -9.804 1.352 -13.585 1.00 58.75 86 THR A CA 1
ATOM 694 C C . THR A 1 86 ? -10.824 0.549 -12.771 1.00 58.75 86 THR A C 1
ATOM 696 O O . THR A 1 86 ? -10.726 -0.677 -12.717 1.00 58.75 86 THR A O 1
ATOM 699 N N . ALA A 1 87 ? -11.728 1.244 -12.073 1.00 55.19 87 ALA A N 1
ATOM 700 C CA . ALA A 1 87 ? -12.734 0.647 -11.188 1.00 55.19 87 ALA A CA 1
ATOM 701 C C . ALA A 1 87 ? -13.734 -0.256 -11.923 1.00 55.19 87 ALA A C 1
ATOM 703 O O . ALA A 1 87 ? -14.082 0.075 -13.079 1.00 55.19 87 ALA A O 1
#

pLDDT: mean 92.51, std 7.59, range [55.19, 97.94]

Sequence (87 aa):
MQTTELLQELIDAVEAGGDAATFLGEAFISFYRGGKNKVDLRDSCKLDQRNFQLFTEMLTLRRRPGWSDDELHRVEQQIKKLLQITA

Organism: NCBI:txid2015348

Radius of gyrati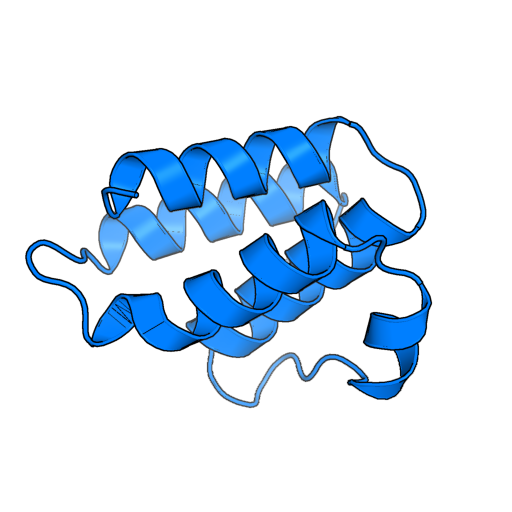on: 11.8 Å; chains: 1; bounding box: 27×25×31 Å

Secondary structure (DSSP, 8-state):
--HHHHHHHHHHHHHT-SHHHHHHHHHHHHHHHTSSS---GGGGGG--HHHHHHHHHHTTGGGSTT--HHHHHHHHHHHHHHTT---